Protein AF-A0A9W6DUE2-F1 (afdb_monomer)

pLDDT: mean 88.51, std 14.17, range [33.44, 97.81]

Secondary structure (DSSP, 8-state):
-PPPP-------S-HHHHHHGGG---HHHHHHHTB-BTTTBTTSBPP--S---GGGHHHHHHHHHHH----GGGGS-TT-TT--HHHHHHHHHHHHHHH--SS---GGG----SSHHHHHHHHHHHH--TT----

Organism: NCBI:txid319629

Radius of gyration: 23.6 Å; Cα contacts (8 Å, |Δi|>4): 65; chains: 1; bounding box: 66×43×61 Å

InterPro domains:
  IPR015421 Pyridoxal phosphate-dependent transferase, major domain [G3DSA:3.40.640.10] (68-135)
  IPR015422 Pyridoxal phosphate-dependent transferase, small domain [G3DSA:3.90.1150.10] (34-67)
  IPR015424 Pyridoxal phosphate-dependent transferase [SSF53383] (25-134)

Structure (mmCIF, N/CA/C/O backbone):
data_AF-A0A9W6DUE2-F1
#
_entry.id   AF-A0A9W6DUE2-F1
#
loop_
_atom_site.group_PDB
_atom_site.id
_atom_site.type_symbol
_atom_site.label_atom_id
_atom_site.label_alt_id
_atom_site.label_comp_id
_atom_site.label_asym_id
_atom_site.label_entity_id
_atom_site.label_seq_id
_atom_site.pdbx_PDB_ins_code
_atom_site.Cartn_x
_atom_site.Cartn_y
_atom_site.Cartn_z
_atom_site.occupancy
_atom_site.B_iso_or_equiv
_atom_site.auth_seq_id
_atom_site.auth_comp_id
_atom_site.auth_asym_id
_atom_site.auth_atom_id
_atom_site.pdbx_PDB_model_num
ATOM 1 N N . MET A 1 1 ? 39.207 -17.017 41.926 1.00 37.56 1 MET A N 1
ATOM 2 C CA . MET A 1 1 ? 39.158 -16.009 40.847 1.00 37.56 1 MET A CA 1
ATOM 3 C C . MET A 1 1 ? 37.992 -16.400 39.951 1.00 37.56 1 MET A C 1
ATOM 5 O O . MET A 1 1 ? 38.061 -17.427 39.293 1.00 37.56 1 MET A O 1
ATOM 9 N N . HIS A 1 2 ? 36.861 -15.711 40.104 1.00 33.44 2 HIS A N 1
ATOM 10 C CA . HIS A 1 2 ? 35.591 -16.030 39.443 1.00 33.44 2 HIS A CA 1
ATOM 11 C C . HIS A 1 2 ? 35.691 -15.729 37.936 1.00 33.44 2 HIS A C 1
ATOM 13 O O . HIS A 1 2 ? 36.174 -14.647 37.601 1.00 33.44 2 HIS A O 1
ATOM 19 N N . PRO A 1 3 ? 35.236 -16.614 37.030 1.00 42.06 3 PRO A N 1
ATOM 20 C CA . PRO A 1 3 ? 35.088 -16.253 35.631 1.00 42.06 3 PRO A CA 1
ATOM 21 C C . PRO A 1 3 ? 33.882 -15.320 35.484 1.00 42.06 3 PRO A C 1
ATOM 23 O O . PRO A 1 3 ? 32.804 -15.564 36.030 1.00 42.06 3 PRO A O 1
ATOM 26 N N . SER A 1 4 ? 34.127 -14.217 34.786 1.00 39.81 4 SER A N 1
ATOM 27 C CA . SER A 1 4 ? 33.219 -13.108 34.535 1.00 39.81 4 SER A CA 1
ATOM 28 C C . SER A 1 4 ? 31.865 -13.568 33.995 1.00 39.81 4 SER A C 1
ATOM 30 O O . SER A 1 4 ? 31.779 -14.291 33.003 1.00 39.81 4 SER A O 1
ATOM 32 N N . SER A 1 5 ? 30.801 -13.104 34.648 1.00 41.72 5 SER A N 1
ATOM 33 C CA . SER A 1 5 ? 29.422 -13.216 34.189 1.00 41.72 5 SER A CA 1
ATOM 34 C C . SER A 1 5 ? 29.270 -12.620 32.790 1.00 41.72 5 SER A C 1
ATOM 36 O O . SER A 1 5 ? 29.541 -11.435 32.583 1.00 41.72 5 SER A O 1
ATOM 38 N N . VAL A 1 6 ? 28.801 -13.442 31.853 1.00 43.94 6 VAL A N 1
ATOM 39 C CA . VAL A 1 6 ? 28.259 -13.024 30.558 1.00 43.94 6 VAL A CA 1
ATOM 40 C C . VAL A 1 6 ? 27.240 -11.912 30.812 1.00 43.94 6 VAL A C 1
ATOM 42 O O . VAL A 1 6 ? 26.222 -12.134 31.467 1.00 43.94 6 VAL A O 1
ATOM 45 N N . GLY A 1 7 ? 27.552 -10.699 30.356 1.00 42.41 7 GLY A N 1
ATOM 46 C CA . GLY A 1 7 ? 26.669 -9.548 30.488 1.00 42.41 7 GLY A CA 1
ATOM 47 C C . GLY A 1 7 ? 25.328 -9.839 29.823 1.00 42.41 7 GLY A C 1
ATOM 48 O O . GLY A 1 7 ? 25.269 -10.143 28.633 1.00 42.41 7 GLY A O 1
ATOM 49 N N . GLN A 1 8 ? 24.254 -9.760 30.607 1.00 48.56 8 GLN A N 1
ATOM 50 C CA . GLN A 1 8 ? 22.886 -9.753 30.107 1.00 48.56 8 GLN A CA 1
ATOM 51 C C . GLN A 1 8 ? 22.749 -8.626 29.080 1.00 48.56 8 GLN A C 1
ATOM 53 O O . GLN A 1 8 ? 22.929 -7.454 29.409 1.00 48.56 8 GLN A O 1
ATOM 58 N N . THR A 1 9 ? 22.426 -8.962 27.835 1.00 51.97 9 THR A N 1
ATOM 59 C CA . THR A 1 9 ? 22.030 -7.978 26.828 1.00 51.97 9 THR A CA 1
ATOM 60 C C . THR A 1 9 ? 20.699 -7.377 27.277 1.00 51.97 9 THR A C 1
ATOM 62 O O . THR A 1 9 ? 19.634 -7.977 27.125 1.00 51.97 9 THR A O 1
ATOM 65 N N . THR A 1 10 ? 20.752 -6.196 27.887 1.00 54.62 10 THR A N 1
ATOM 66 C CA . THR A 1 10 ? 19.581 -5.375 28.188 1.00 54.62 10 THR A CA 1
ATOM 67 C C . THR A 1 10 ? 18.944 -4.956 26.865 1.00 54.62 10 THR A C 1
ATOM 69 O O . THR A 1 10 ? 19.330 -3.987 26.223 1.00 54.62 10 THR A O 1
ATOM 72 N N . ASN A 1 11 ? 17.985 -5.746 26.386 1.00 68.25 11 ASN A N 1
ATOM 73 C CA . ASN A 1 11 ? 17.283 -5.455 25.142 1.00 68.25 11 ASN A CA 1
ATOM 74 C C . ASN A 1 11 ? 16.438 -4.180 25.321 1.00 68.25 11 ASN A C 1
ATOM 76 O O . ASN A 1 11 ? 15.399 -4.244 25.965 1.00 68.25 11 ASN A O 1
ATOM 80 N N . PHE A 1 12 ? 16.823 -3.051 24.724 1.00 87.00 12 PHE A N 1
ATOM 81 C CA . PHE A 1 12 ? 16.112 -1.757 24.805 1.00 87.00 12 PHE A CA 1
ATOM 82 C C . PHE A 1 12 ? 14.831 -1.659 23.947 1.00 87.00 12 PHE A C 1
ATOM 84 O O . PHE A 1 12 ? 14.207 -0.605 23.865 1.00 87.00 12 PHE A O 1
ATOM 91 N N . LEU A 1 13 ? 14.425 -2.740 23.279 1.00 90.19 13 LEU A N 1
ATOM 92 C CA . LEU A 1 13 ? 13.277 -2.735 22.369 1.00 90.19 13 LEU A CA 1
ATOM 93 C C . LEU A 1 13 ? 11.934 -2.883 23.105 1.00 90.19 13 LEU A C 1
ATOM 95 O O . LEU A 1 13 ? 11.857 -3.475 24.179 1.00 90.19 13 LEU A O 1
ATOM 99 N N . SER A 1 14 ? 10.842 -2.401 22.506 1.00 91.88 14 SER A N 1
ATOM 100 C CA . SER A 1 14 ? 9.489 -2.715 22.986 1.00 91.88 14 SER A CA 1
ATOM 101 C C . SER A 1 14 ? 9.155 -4.193 22.749 1.00 91.88 14 SER A C 1
ATOM 103 O O . SER A 1 14 ? 9.773 -4.862 21.917 1.00 91.88 14 SER A O 1
ATOM 105 N N . GLN A 1 15 ? 8.162 -4.737 23.460 1.00 89.50 15 GLN A N 1
ATOM 106 C CA . GLN A 1 15 ? 7.708 -6.113 23.216 1.00 89.50 15 GLN A CA 1
ATOM 107 C C . GLN A 1 15 ? 7.247 -6.305 21.763 1.00 89.50 15 GLN A C 1
ATOM 109 O O . GLN A 1 15 ? 7.638 -7.285 21.135 1.00 89.50 15 GLN A O 1
ATOM 114 N N . ARG A 1 16 ? 6.519 -5.326 21.203 1.00 88.88 16 ARG A N 1
ATOM 115 C CA . ARG A 1 16 ? 6.095 -5.318 19.794 1.00 88.88 16 ARG A CA 1
ATOM 116 C C . ARG A 1 16 ? 7.291 -5.420 18.844 1.00 88.88 16 ARG A C 1
ATOM 118 O O . ARG A 1 16 ? 7.310 -6.303 17.997 1.00 88.88 16 ARG A O 1
ATOM 125 N N . ALA A 1 17 ? 8.303 -4.569 19.028 1.00 89.75 17 ALA A N 1
ATOM 126 C CA . ALA A 1 17 ? 9.491 -4.558 18.176 1.00 89.75 17 ALA A CA 1
ATOM 127 C C . ALA A 1 17 ? 10.257 -5.889 18.232 1.00 89.75 17 ALA A C 1
ATOM 129 O O . ALA A 1 17 ? 10.689 -6.393 17.200 1.00 89.75 17 ALA A O 1
ATOM 130 N N . ARG A 1 18 ? 10.378 -6.503 19.418 1.00 88.75 18 ARG A N 1
ATOM 131 C CA . ARG A 1 18 ? 11.011 -7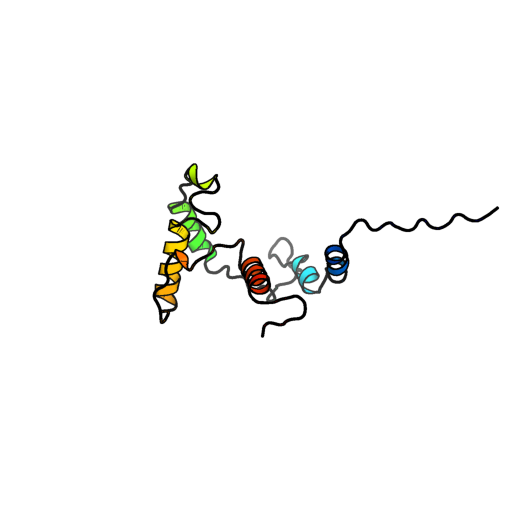.826 19.554 1.00 88.75 18 ARG A CA 1
ATOM 132 C C . ARG A 1 18 ? 10.236 -8.920 18.821 1.00 88.75 18 ARG A C 1
ATOM 134 O O . ARG A 1 18 ? 10.857 -9.778 18.202 1.00 88.75 18 ARG A O 1
ATOM 141 N N . SER A 1 19 ? 8.905 -8.903 18.893 1.00 86.00 19 SER A N 1
ATOM 142 C CA . SER A 1 19 ? 8.065 -9.896 18.215 1.00 86.00 19 SER A CA 1
ATOM 143 C C . SER A 1 19 ? 8.199 -9.823 16.692 1.00 86.00 19 SER A C 1
ATOM 145 O O . SER A 1 19 ? 8.276 -10.865 16.047 1.00 86.00 19 SER A O 1
ATOM 147 N N . SER A 1 20 ? 8.307 -8.619 16.121 1.00 84.44 20 SER A N 1
ATOM 148 C CA . SER A 1 20 ? 8.452 -8.419 14.671 1.00 84.44 20 SER A CA 1
ATOM 149 C C . SER A 1 20 ? 9.753 -8.981 14.085 1.00 84.44 20 SER A C 1
ATOM 151 O O . SER A 1 20 ? 9.799 -9.283 12.898 1.00 84.44 20 SER A O 1
ATOM 153 N N . LEU A 1 21 ? 10.805 -9.163 14.891 1.00 83.3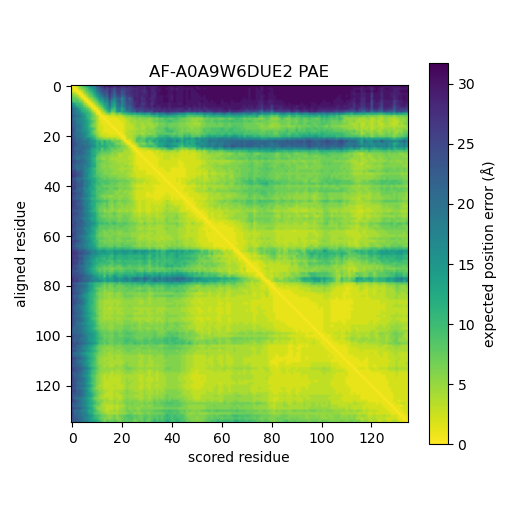1 21 LEU A N 1
ATOM 154 C CA . LEU A 1 21 ? 12.102 -9.658 14.411 1.00 83.31 21 LEU A CA 1
ATOM 155 C C . LEU A 1 21 ? 12.109 -11.153 14.065 1.00 83.31 21 LEU A C 1
ATOM 157 O O . LEU A 1 21 ? 13.045 -11.621 13.424 1.00 83.31 21 LEU A O 1
ATOM 161 N N . ARG A 1 22 ? 11.110 -11.925 14.505 1.00 72.56 22 ARG A N 1
ATOM 162 C CA . ARG A 1 22 ? 11.177 -13.392 14.439 1.00 72.56 22 ARG A CA 1
ATOM 163 C C . ARG A 1 22 ? 10.932 -13.988 13.047 1.00 72.56 22 ARG A C 1
ATOM 165 O O . ARG A 1 22 ? 11.258 -15.151 12.878 1.00 72.56 22 ARG A O 1
ATOM 172 N N . ASN A 1 23 ? 10.414 -13.230 12.073 1.00 65.12 23 ASN A N 1
ATOM 173 C CA . ASN A 1 23 ? 9.955 -13.760 10.775 1.00 65.12 23 ASN A CA 1
ATOM 174 C C . ASN A 1 23 ? 10.156 -12.771 9.607 1.00 65.12 23 ASN A C 1
ATOM 176 O O . ASN A 1 23 ? 9.207 -12.433 8.902 1.00 65.12 23 ASN A O 1
ATOM 180 N N . THR A 1 24 ? 11.366 -12.247 9.412 1.00 68.44 24 THR A N 1
ATOM 181 C CA . THR A 1 24 ? 11.604 -11.200 8.398 1.00 68.44 24 THR A CA 1
ATOM 182 C C . THR A 1 24 ? 11.960 -11.716 7.002 1.00 68.44 24 THR A C 1
ATOM 184 O O . THR A 1 24 ? 11.862 -10.943 6.055 1.00 68.44 24 THR A O 1
ATOM 187 N N . SER A 1 25 ? 12.340 -12.989 6.846 1.00 70.81 25 SER A N 1
ATOM 188 C CA . SER A 1 25 ? 12.733 -13.559 5.548 1.00 70.81 25 SER A CA 1
ATOM 189 C C . SER A 1 25 ? 11.801 -14.687 5.104 1.00 70.81 25 SER A C 1
ATOM 191 O O . SER A 1 25 ? 11.337 -15.485 5.918 1.00 70.81 25 SER A O 1
ATOM 193 N N . ASN A 1 26 ? 11.521 -14.739 3.804 1.00 82.81 26 ASN A N 1
ATOM 194 C CA . ASN A 1 26 ? 10.747 -15.774 3.129 1.00 82.81 26 ASN A CA 1
ATOM 195 C C . ASN A 1 26 ? 11.277 -15.945 1.692 1.00 82.81 26 ASN A C 1
ATOM 197 O O . ASN A 1 26 ? 11.997 -15.087 1.189 1.00 82.81 26 ASN A O 1
ATOM 201 N N . ALA A 1 27 ? 10.885 -17.029 1.018 1.00 88.00 27 ALA A N 1
ATOM 202 C CA . ALA A 1 27 ? 11.366 -17.350 -0.331 1.00 88.00 27 ALA A CA 1
ATOM 203 C C . ALA A 1 27 ? 11.040 -16.275 -1.389 1.00 88.00 27 ALA A C 1
ATOM 205 O O . ALA A 1 27 ? 11.724 -16.183 -2.405 1.00 88.00 27 ALA A O 1
ATOM 206 N N . LEU A 1 28 ? 10.011 -15.446 -1.162 1.00 90.00 28 LEU A N 1
ATOM 207 C CA . LEU A 1 28 ? 9.721 -14.323 -2.053 1.00 90.00 28 LEU A CA 1
ATOM 208 C C . LEU A 1 28 ? 10.853 -13.290 -2.006 1.00 90.00 28 LEU A C 1
ATOM 210 O O . LEU A 1 28 ? 11.212 -12.757 -3.049 1.00 90.00 28 LEU A O 1
ATOM 214 N N . TRP A 1 29 ? 11.446 -13.033 -0.838 1.00 90.06 29 TRP A N 1
ATOM 215 C CA . TRP A 1 29 ? 12.590 -12.127 -0.735 1.00 90.06 29 TRP A CA 1
ATOM 216 C C . TRP A 1 29 ? 13.812 -12.641 -1.491 1.00 90.06 29 TRP A C 1
ATOM 218 O O . TRP A 1 29 ? 14.470 -11.847 -2.156 1.00 90.06 29 TRP A O 1
ATOM 228 N N . ASP A 1 30 ? 14.081 -13.946 -1.461 1.00 91.62 30 ASP A N 1
ATOM 229 C CA . ASP A 1 30 ? 15.179 -14.537 -2.239 1.00 91.62 30 ASP A CA 1
ATOM 230 C C . ASP A 1 30 ? 14.966 -14.315 -3.746 1.00 91.62 30 ASP A C 1
ATOM 232 O O . ASP A 1 30 ? 15.873 -13.864 -4.441 1.00 91.62 30 ASP A O 1
ATOM 236 N N . VAL A 1 31 ? 13.736 -14.523 -4.233 1.00 94.12 31 VAL A N 1
ATOM 237 C CA . VAL A 1 31 ? 13.347 -14.255 -5.630 1.00 94.12 31 VAL A CA 1
ATOM 238 C C . VAL A 1 31 ? 13.477 -12.770 -5.985 1.00 94.12 31 VAL A C 1
ATOM 240 O O . VAL A 1 31 ? 14.006 -12.434 -7.041 1.00 94.12 31 VAL A O 1
ATOM 243 N N . LEU A 1 32 ? 12.997 -11.868 -5.122 1.00 93.25 32 LEU A N 1
ATOM 244 C CA . LEU A 1 32 ? 13.039 -10.422 -5.370 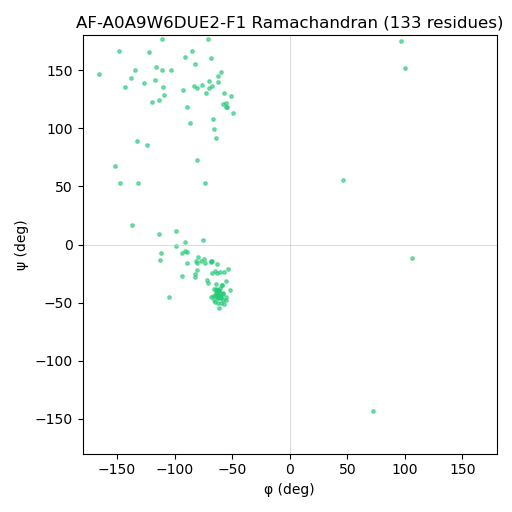1.00 93.25 32 LEU A CA 1
ATOM 245 C C . LEU A 1 32 ? 14.466 -9.851 -5.355 1.00 93.25 32 LEU A C 1
ATOM 247 O O . LEU A 1 32 ? 14.706 -8.820 -5.981 1.00 93.25 32 LEU A O 1
ATOM 251 N N . ASN A 1 33 ? 15.404 -10.509 -4.671 1.00 94.25 33 ASN A N 1
ATOM 252 C CA . ASN A 1 33 ? 16.812 -10.111 -4.636 1.00 94.25 33 ASN A CA 1
ATOM 253 C C . ASN A 1 33 ? 17.614 -10.570 -5.867 1.00 94.25 33 ASN A C 1
ATOM 255 O O . ASN A 1 33 ? 18.707 -10.053 -6.089 1.00 94.25 33 ASN A O 1
ATOM 259 N N . ASP A 1 34 ? 17.085 -11.495 -6.672 1.00 96.25 34 ASP A N 1
ATOM 260 C CA . ASP A 1 34 ? 17.740 -12.028 -7.873 1.00 96.25 34 ASP A CA 1
ATOM 261 C C . ASP A 1 34 ? 16.777 -12.029 -9.069 1.00 96.25 34 ASP A C 1
ATOM 263 O O . ASP A 1 34 ? 16.525 -13.045 -9.714 1.00 96.25 34 ASP A O 1
ATOM 267 N N . LEU A 1 35 ? 16.172 -10.872 -9.346 1.00 96.56 35 LEU A N 1
ATOM 268 C CA . LEU A 1 35 ? 15.221 -10.739 -10.446 1.00 96.56 35 LEU A CA 1
ATOM 269 C C . LEU A 1 35 ? 15.904 -10.834 -11.810 1.00 96.56 35 LEU A C 1
ATOM 271 O O . LEU A 1 35 ? 16.977 -10.273 -12.052 1.00 96.56 35 LEU A O 1
ATOM 275 N N . TRP A 1 36 ? 15.216 -11.505 -12.726 1.00 97.50 36 TRP A N 1
ATOM 276 C CA . TRP A 1 36 ? 15.614 -11.633 -14.115 1.00 97.50 36 TRP A CA 1
ATOM 277 C C . TRP A 1 36 ? 15.672 -10.273 -14.818 1.00 97.50 36 TRP A C 1
ATOM 279 O O . TRP A 1 36 ? 14.779 -9.434 -14.678 1.00 97.50 36 TRP A O 1
ATOM 289 N N . HIS A 1 37 ? 16.688 -10.090 -15.657 1.00 96.81 37 HIS A N 1
ATOM 290 C CA . HIS A 1 37 ? 16.794 -8.971 -16.585 1.00 96.81 37 HIS A CA 1
ATOM 291 C C . HIS A 1 37 ? 17.435 -9.443 -17.898 1.00 96.81 37 HIS A C 1
ATOM 293 O O . HIS A 1 37 ? 18.484 -10.085 -17.854 1.00 96.81 37 HIS A O 1
ATOM 299 N N . PRO A 1 38 ? 16.912 -9.054 -19.078 1.00 96.62 38 PRO A N 1
ATOM 300 C CA . PRO A 1 38 ? 17.326 -9.649 -20.350 1.00 96.62 38 PRO A CA 1
ATOM 301 C C . PRO A 1 38 ? 18.823 -9.510 -20.663 1.00 96.62 38 PRO A C 1
ATOM 303 O O . PRO A 1 38 ? 19.406 -10.414 -21.250 1.00 96.62 38 PRO A O 1
ATOM 306 N N . GLN A 1 39 ? 19.453 -8.395 -20.274 1.00 97.75 39 GLN A N 1
ATOM 307 C CA . GLN A 1 39 ? 20.896 -8.173 -20.453 1.00 97.75 39 GLN A CA 1
ATOM 308 C C . GLN A 1 39 ? 21.717 -8.302 -19.159 1.00 97.75 39 GLN A C 1
ATOM 310 O O . GLN A 1 39 ? 22.780 -8.911 -19.174 1.00 97.75 39 GLN A O 1
ATOM 315 N N . LEU A 1 40 ? 21.255 -7.706 -18.055 1.00 97.56 40 LEU A N 1
ATOM 316 C CA . LEU A 1 40 ? 22.024 -7.583 -16.813 1.00 97.56 40 LEU A CA 1
ATOM 317 C C . LEU A 1 40 ? 21.977 -8.830 -15.919 1.00 97.56 40 LEU A C 1
ATOM 319 O O . LEU A 1 40 ? 22.923 -9.059 -15.174 1.00 97.56 40 LEU A O 1
ATOM 323 N N . ASN A 1 41 ? 20.899 -9.618 -15.980 1.00 97.81 41 ASN A N 1
ATOM 324 C CA . ASN A 1 41 ? 20.741 -10.828 -15.174 1.00 97.81 41 ASN A CA 1
ATOM 325 C C . ASN A 1 41 ? 19.852 -11.868 -15.883 1.00 97.81 41 ASN A C 1
ATOM 327 O O . ASN A 1 41 ? 18.724 -12.128 -15.453 1.00 97.81 41 ASN A O 1
ATOM 331 N N . PRO A 1 42 ? 20.313 -12.451 -17.002 1.00 97.19 42 PRO A N 1
ATOM 332 C CA . PRO A 1 42 ? 19.503 -13.386 -17.779 1.00 97.19 42 PRO A CA 1
ATOM 333 C C . PRO A 1 42 ? 19.242 -14.717 -17.052 1.00 97.19 42 PRO A C 1
ATOM 335 O O . PRO A 1 42 ? 18.374 -15.471 -17.484 1.00 97.19 42 PRO A O 1
ATOM 338 N N . SER A 1 43 ? 19.979 -15.005 -15.972 1.00 97.56 43 SER A N 1
ATOM 339 C CA . SER A 1 43 ? 19.828 -16.189 -15.117 1.00 97.56 43 SER A CA 1
ATOM 340 C C . SER A 1 43 ? 18.923 -15.985 -13.898 1.00 97.56 43 SER A C 1
ATOM 342 O O . SER A 1 43 ? 18.661 -16.962 -13.202 1.00 97.56 43 SER A O 1
ATOM 344 N N . GLY A 1 44 ? 18.472 -14.755 -13.631 1.00 97.38 44 GLY A N 1
ATOM 345 C CA . GLY A 1 44 ? 17.628 -14.447 -12.475 1.00 97.38 44 GLY A CA 1
ATOM 346 C C . GLY A 1 44 ? 16.203 -14.998 -12.589 1.00 97.38 44 GLY A C 1
ATOM 347 O O . GLY A 1 44 ? 15.790 -15.557 -13.609 1.00 97.38 44 GLY A O 1
ATOM 348 N N . PHE A 1 45 ? 15.414 -14.795 -11.539 1.00 97.00 45 PHE A N 1
ATOM 349 C CA . PHE A 1 45 ? 14.038 -15.265 -11.435 1.00 97.00 45 PHE A CA 1
ATOM 350 C C . PHE A 1 45 ? 13.031 -14.328 -12.105 1.00 97.00 45 PHE A C 1
ATOM 352 O O . PHE A 1 45 ? 13.031 -13.113 -11.902 1.00 97.00 45 PHE A O 1
ATOM 359 N N . VAL A 1 46 ? 12.080 -14.910 -12.836 1.00 94.38 46 VAL A N 1
ATOM 360 C CA . VAL A 1 46 ? 10.855 -14.215 -13.249 1.00 94.38 46 VAL A CA 1
ATOM 361 C C . VAL A 1 46 ? 9.806 -14.410 -12.157 1.00 94.38 46 VAL A C 1
ATOM 363 O O . VAL A 1 46 ? 9.413 -15.539 -11.864 1.00 94.38 46 VAL A O 1
ATOM 366 N N . THR A 1 47 ? 9.345 -13.318 -11.545 1.00 91.81 47 THR A N 1
ATOM 367 C CA . THR A 1 47 ? 8.350 -13.377 -10.468 1.00 91.81 47 THR A CA 1
ATOM 368 C C . THR A 1 47 ? 6.923 -13.236 -10.993 1.00 91.81 47 THR A C 1
ATOM 370 O O . THR A 1 47 ? 6.612 -12.332 -11.763 1.00 91.81 47 THR A O 1
ATOM 373 N N . LEU A 1 48 ? 6.043 -14.124 -10.524 1.00 91.94 48 LEU A N 1
ATOM 374 C CA . LEU A 1 48 ? 4.582 -14.005 -10.625 1.00 91.94 48 LEU A CA 1
ATOM 375 C C . LEU A 1 48 ? 3.941 -13.820 -9.235 1.00 91.94 48 LEU A C 1
ATOM 377 O O . LEU A 1 48 ? 2.726 -13.905 -9.087 1.00 91.94 48 LEU A O 1
ATOM 381 N N . GLY A 1 49 ? 4.767 -13.614 -8.201 1.00 90.75 49 GLY A N 1
ATOM 382 C CA . GLY A 1 49 ? 4.345 -13.541 -6.800 1.00 90.75 49 GLY A CA 1
ATOM 383 C C . GLY A 1 49 ? 4.003 -12.132 -6.314 1.00 90.75 49 GLY A C 1
ATOM 384 O O . GLY A 1 49 ? 3.693 -11.960 -5.139 1.00 90.75 49 GLY A O 1
ATOM 385 N N . VAL A 1 50 ? 4.079 -11.124 -7.188 1.00 91.25 50 VAL A N 1
ATOM 386 C CA . VAL A 1 50 ? 3.797 -9.723 -6.856 1.00 91.25 50 VAL A CA 1
ATOM 387 C C . VAL A 1 50 ? 2.549 -9.270 -7.600 1.00 91.25 50 VAL A C 1
ATOM 389 O O . VAL A 1 50 ? 2.485 -9.340 -8.825 1.00 91.25 50 VAL A O 1
ATOM 392 N N . ALA A 1 51 ? 1.564 -8.776 -6.853 1.00 92.69 51 ALA A N 1
ATOM 393 C CA . ALA A 1 51 ? 0.359 -8.174 -7.409 1.00 92.69 51 ALA A CA 1
ATOM 394 C C . ALA A 1 51 ? 0.634 -6.722 -7.837 1.00 92.69 51 ALA A C 1
ATOM 396 O O . ALA A 1 51 ? 0.203 -5.779 -7.175 1.00 92.69 51 ALA A O 1
ATOM 397 N N . ASP A 1 52 ? 1.380 -6.555 -8.927 1.00 89.94 52 ASP A N 1
ATOM 398 C CA . ASP A 1 52 ? 1.650 -5.257 -9.551 1.00 89.94 52 ASP A CA 1
ATOM 399 C C . ASP A 1 52 ? 0.955 -5.144 -10.918 1.00 89.94 52 ASP A C 1
ATOM 401 O O . ASP A 1 52 ? 0.735 -6.141 -11.609 1.00 89.94 52 ASP A O 1
ATOM 405 N N . ASN A 1 53 ? 0.587 -3.924 -11.312 1.00 89.94 53 ASN A N 1
ATOM 406 C CA . ASN A 1 53 ? -0.094 -3.642 -12.573 1.00 89.94 53 ASN A CA 1
ATOM 407 C C . ASN A 1 53 ? 0.683 -2.613 -13.415 1.00 89.94 53 ASN A C 1
ATOM 409 O O . ASN A 1 53 ? 0.350 -1.421 -13.407 1.00 89.94 53 ASN A O 1
ATOM 413 N N . PRO A 1 54 ? 1.671 -3.061 -14.211 1.00 90.56 54 PRO A N 1
ATOM 414 C CA . PRO A 1 54 ? 2.456 -2.170 -15.062 1.00 90.56 54 PRO A CA 1
ATOM 415 C C . PRO A 1 54 ? 1.689 -1.674 -16.299 1.00 90.56 54 PRO A C 1
ATOM 417 O O . PRO A 1 54 ? 2.117 -0.719 -16.945 1.00 90.56 54 PRO A O 1
ATOM 420 N N . LEU A 1 55 ? 0.535 -2.263 -16.637 1.00 95.06 55 LEU A N 1
ATOM 421 C CA . LEU A 1 55 ? -0.181 -1.987 -17.893 1.00 95.06 55 LEU A CA 1
ATOM 422 C C . LEU A 1 55 ? -0.663 -0.533 -18.017 1.00 95.06 55 LEU A C 1
ATOM 424 O O . LEU A 1 55 ? -0.855 -0.034 -19.125 1.00 95.06 55 LEU A O 1
ATOM 428 N N . LEU A 1 56 ? -0.864 0.159 -16.890 1.00 93.12 56 LEU A N 1
ATOM 429 C CA . LEU A 1 56 ? -1.315 1.555 -16.863 1.00 93.12 56 LEU A CA 1
ATOM 430 C C . LEU A 1 56 ? -0.183 2.569 -16.667 1.00 93.12 56 LEU A C 1
ATOM 432 O O . LEU A 1 56 ? -0.448 3.775 -16.690 1.00 93.12 56 LEU A O 1
ATOM 436 N N . GLN A 1 57 ? 1.064 2.120 -16.508 1.00 95.12 57 GLN A N 1
ATOM 437 C CA . GLN A 1 57 ? 2.192 2.984 -16.154 1.00 95.12 57 GLN A CA 1
ATOM 438 C C . GLN A 1 57 ? 2.359 4.155 -17.135 1.00 95.12 57 GLN A C 1
ATOM 440 O O . GLN A 1 57 ? 2.418 5.311 -16.711 1.00 95.12 57 GLN A O 1
ATOM 445 N N . ASP A 1 58 ? 2.336 3.886 -18.442 1.00 95.44 58 ASP A N 1
ATOM 446 C CA . ASP A 1 58 ? 2.489 4.915 -19.480 1.00 95.44 58 ASP A CA 1
ATOM 447 C C . ASP A 1 58 ? 1.360 5.948 -19.466 1.00 95.44 58 ASP A C 1
ATOM 449 O O . ASP A 1 58 ? 1.578 7.149 -19.655 1.00 95.44 58 ASP A O 1
ATOM 453 N N . GLN A 1 59 ? 0.123 5.495 -19.252 1.00 94.31 59 GLN A N 1
ATOM 454 C CA . GLN A 1 59 ? -1.037 6.380 -19.210 1.00 94.31 59 GLN A CA 1
ATOM 455 C C . GLN A 1 59 ? -0.985 7.290 -17.982 1.00 94.31 59 GLN A C 1
ATOM 457 O O . GLN A 1 59 ? -1.162 8.505 -18.113 1.00 94.31 59 GLN A O 1
ATOM 462 N N . LEU A 1 60 ? -0.673 6.723 -16.815 1.00 93.62 60 LEU A N 1
ATOM 463 C CA . LEU A 1 60 ? -0.522 7.468 -15.567 1.00 93.62 60 LEU A CA 1
ATOM 464 C C . LEU A 1 60 ? 0.621 8.481 -15.665 1.00 93.62 60 LEU A C 1
ATOM 466 O O . LEU A 1 60 ? 0.435 9.646 -15.309 1.00 93.62 60 LEU A O 1
ATOM 470 N N . LEU A 1 61 ? 1.768 8.088 -16.229 1.00 95.19 61 LEU A N 1
ATOM 471 C CA . LEU A 1 61 ? 2.915 8.975 -16.408 1.00 95.19 61 LEU A CA 1
ATOM 472 C C . LEU A 1 61 ? 2.589 10.146 -17.341 1.00 95.19 61 LEU A C 1
ATOM 474 O O . LEU A 1 61 ? 2.923 11.292 -17.031 1.00 95.19 61 LEU A O 1
ATOM 478 N N . ARG A 1 62 ? 1.907 9.892 -18.465 1.00 95.75 62 ARG A N 1
ATOM 479 C CA . ARG A 1 62 ? 1.449 10.957 -19.374 1.00 95.75 62 ARG A CA 1
ATOM 480 C C . ARG A 1 62 ? 0.464 11.899 -18.690 1.00 95.75 62 ARG A C 1
ATOM 482 O O . ARG A 1 62 ? 0.586 13.117 -18.837 1.00 95.75 62 ARG A O 1
ATOM 489 N N . ARG A 1 63 ? -0.498 11.369 -17.928 1.00 93.12 63 ARG A N 1
ATOM 490 C CA . ARG A 1 63 ? -1.489 12.182 -17.206 1.00 93.12 63 ARG A CA 1
ATOM 491 C C . ARG A 1 63 ? -0.832 13.054 -16.140 1.00 93.12 63 ARG A C 1
ATOM 493 O O . ARG A 1 63 ? -1.172 14.232 -16.047 1.00 93.12 63 ARG A O 1
ATOM 500 N N . LEU A 1 64 ? 0.127 12.499 -15.400 1.00 93.19 64 LEU A N 1
ATOM 501 C CA . LEU A 1 64 ? 0.905 13.227 -14.404 1.00 93.19 64 LEU A CA 1
ATOM 502 C C . LEU A 1 64 ? 1.692 14.361 -15.067 1.00 93.19 64 LEU A C 1
ATOM 504 O O . LEU A 1 64 ? 1.491 15.518 -14.722 1.00 93.19 64 LEU A O 1
ATOM 508 N N . LYS A 1 65 ? 2.503 14.059 -16.088 1.00 94.50 65 LYS A N 1
ATOM 509 C CA . LYS A 1 65 ? 3.325 15.065 -16.786 1.00 94.50 65 LYS A CA 1
ATOM 510 C C . LYS A 1 65 ? 2.509 16.196 -17.412 1.00 94.50 65 LYS A C 1
ATOM 512 O O . LYS A 1 65 ? 2.968 17.328 -17.435 1.00 94.50 65 LYS A O 1
ATOM 517 N N . SER A 1 66 ? 1.307 15.907 -17.907 1.00 95.00 66 SER A N 1
ATOM 518 C CA . SER A 1 66 ? 0.450 16.918 -18.542 1.00 95.00 66 SER A CA 1
ATOM 519 C C . SER A 1 66 ? -0.328 17.798 -17.560 1.00 95.00 66 SER A C 1
ATOM 521 O O . SER A 1 66 ? -0.857 18.821 -17.977 1.00 95.00 66 SER A O 1
ATOM 523 N N . ASN A 1 67 ? -0.453 17.413 -16.283 1.00 85.19 67 ASN A N 1
ATOM 524 C CA . ASN A 1 67 ? -1.339 18.094 -15.321 1.00 85.19 67 ASN A CA 1
ATOM 525 C C . ASN A 1 67 ? -0.707 18.298 -13.938 1.00 85.19 67 ASN A C 1
ATOM 527 O O . ASN A 1 67 ? -1.416 18.551 -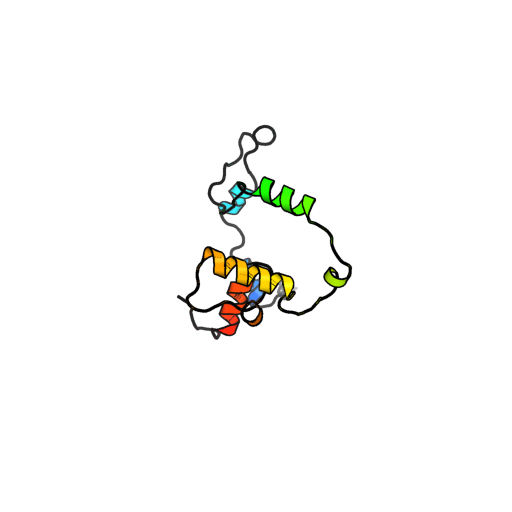12.961 1.00 85.19 67 ASN A O 1
ATOM 531 N N . TYR A 1 68 ? 0.613 18.173 -13.829 1.00 87.19 68 TYR A N 1
ATOM 532 C CA . TYR A 1 68 ? 1.314 18.398 -12.576 1.00 87.19 68 TYR A CA 1
ATOM 533 C C . TYR A 1 68 ? 1.649 19.880 -12.413 1.00 87.19 68 TYR A C 1
ATOM 535 O O . TYR A 1 68 ? 2.568 20.394 -13.043 1.00 87.19 68 TYR A O 1
ATOM 543 N N . ASN A 1 69 ? 0.886 20.556 -11.554 1.00 88.88 69 ASN A N 1
ATOM 544 C CA . ASN A 1 69 ? 1.166 21.918 -11.110 1.00 88.88 69 ASN A CA 1
ATOM 545 C C . ASN A 1 69 ? 1.031 21.988 -9.577 1.00 88.88 69 ASN A C 1
ATOM 547 O O . ASN A 1 69 ? -0.082 22.179 -9.069 1.00 88.88 69 ASN A O 1
ATOM 551 N N . PRO A 1 70 ? 2.110 21.733 -8.816 1.00 85.06 70 PRO A N 1
ATOM 552 C CA . PRO A 1 70 ? 2.065 21.815 -7.364 1.00 85.06 70 PRO A CA 1
ATOM 553 C C . PRO A 1 70 ? 1.872 23.273 -6.928 1.00 85.06 70 PRO A C 1
ATOM 555 O O . PRO A 1 70 ? 2.506 24.182 -7.450 1.00 85.06 70 PRO A O 1
ATOM 558 N N . LEU A 1 71 ? 0.988 23.488 -5.955 1.00 87.62 71 LEU A N 1
ATOM 559 C CA . LEU A 1 71 ? 0.763 24.785 -5.323 1.00 87.62 71 LEU A CA 1
ATOM 560 C C . LEU A 1 71 ? 1.445 24.783 -3.955 1.00 87.62 71 LEU A C 1
ATOM 562 O O . LEU A 1 71 ? 1.482 23.740 -3.304 1.00 87.62 71 LEU A O 1
ATOM 566 N N . GLU A 1 72 ? 1.896 25.943 -3.479 1.00 88.25 72 GLU A N 1
ATOM 567 C CA . GLU A 1 72 ? 2.552 26.087 -2.166 1.00 88.25 72 GLU A CA 1
ATOM 568 C C . GLU A 1 72 ? 1.725 25.483 -1.023 1.00 88.25 72 GLU A C 1
ATOM 570 O O . GLU A 1 72 ? 2.252 24.778 -0.168 1.00 88.25 72 GLU A O 1
ATOM 575 N N . ARG A 1 73 ? 0.396 25.654 -1.062 1.00 85.56 73 ARG A N 1
ATOM 576 C CA . ARG A 1 73 ? -0.541 25.067 -0.087 1.00 85.56 73 ARG A CA 1
ATOM 577 C C . ARG A 1 73 ? -0.466 23.539 0.031 1.00 85.56 73 ARG A C 1
ATOM 579 O O . ARG A 1 73 ? -0.877 23.005 1.054 1.00 85.56 73 ARG A O 1
ATOM 586 N N . HIS A 1 74 ? 0.020 22.834 -0.994 1.00 87.00 74 HIS A N 1
ATOM 587 C CA . HIS A 1 74 ? 0.203 21.378 -0.965 1.00 87.00 74 HIS A CA 1
ATOM 588 C C . HIS A 1 74 ? 1.478 20.950 -0.217 1.00 87.00 74 HIS A C 1
ATOM 590 O O . HIS A 1 74 ? 1.649 19.762 0.031 1.00 87.00 74 HIS A O 1
ATOM 596 N N . LEU A 1 75 ? 2.368 21.890 0.123 1.00 89.38 75 LEU A N 1
ATOM 597 C CA . LEU A 1 75 ? 3.579 21.643 0.918 1.00 89.38 75 LEU A CA 1
ATOM 598 C C . LEU A 1 75 ? 3.335 21.784 2.428 1.00 89.38 75 LEU A C 1
ATOM 600 O O . LEU A 1 75 ? 4.213 21.486 3.232 1.00 89.38 75 LEU A O 1
ATOM 604 N N . CYS A 1 76 ? 2.136 22.220 2.807 1.00 86.75 76 CYS A N 1
ATOM 605 C CA . CYS A 1 76 ? 1.662 22.278 4.181 1.00 86.75 76 CYS A CA 1
ATOM 606 C C . CYS A 1 76 ? 0.554 21.235 4.387 1.00 86.75 76 CYS A C 1
ATOM 608 O O . CYS A 1 76 ? 0.103 20.592 3.440 1.00 86.75 76 CYS A O 1
ATOM 610 N N . LEU A 1 77 ? 0.059 21.111 5.622 1.00 82.19 77 LEU A N 1
ATOM 611 C CA . LEU A 1 77 ? -1.038 20.201 5.989 1.00 82.19 77 LEU A CA 1
ATOM 612 C C . LEU A 1 77 ? -2.308 20.375 5.122 1.00 82.19 77 LEU A C 1
ATOM 614 O O . LEU A 1 77 ? -3.119 19.458 5.008 1.00 82.19 77 LEU A O 1
ATOM 618 N N . GLY A 1 78 ? -2.459 21.531 4.471 1.00 78.12 78 GLY A N 1
ATOM 619 C CA . GLY A 1 78 ? -3.563 21.810 3.563 1.00 78.12 78 GLY A CA 1
ATOM 620 C C . GLY A 1 78 ? -4.882 22.004 4.310 1.00 78.12 78 GLY A C 1
ATOM 621 O O . GLY A 1 78 ? -4.908 22.593 5.386 1.00 78.12 78 GLY A O 1
ATOM 622 N N . ASP A 1 79 ? -5.977 21.522 3.715 1.00 79.62 79 ASP A N 1
ATOM 623 C CA . ASP A 1 79 ? -7.347 21.783 4.190 1.00 79.62 79 ASP A CA 1
ATOM 624 C C . ASP A 1 79 ? -7.781 20.892 5.361 1.00 79.62 79 ASP A C 1
ATOM 626 O O . ASP A 1 79 ? -8.735 21.210 6.068 1.00 79.62 79 ASP A O 1
ATOM 630 N N . SER A 1 80 ? -7.145 19.730 5.538 1.00 87.06 80 SER A N 1
ATOM 631 C CA . SER A 1 80 ? -7.602 18.722 6.493 1.00 87.06 80 SER A CA 1
ATOM 632 C C . SER A 1 80 ? -6.545 17.655 6.762 1.00 87.06 80 SER A C 1
ATOM 634 O O . SER A 1 80 ? -5.834 17.220 5.856 1.00 87.06 80 SER A O 1
ATOM 636 N N . ILE A 1 81 ? -6.531 17.152 7.999 1.00 90.19 81 ILE A N 1
ATOM 637 C CA . ILE A 1 81 ? -5.707 16.013 8.428 1.00 90.19 81 ILE A CA 1
ATOM 638 C C . ILE A 1 81 ? -6.135 14.677 7.799 1.00 90.19 81 ILE A C 1
ATOM 640 O O . ILE A 1 81 ? -5.375 13.718 7.834 1.00 90.19 81 ILE A O 1
ATOM 644 N N . THR A 1 82 ? -7.335 14.599 7.211 1.00 92.75 82 THR A N 1
ATOM 645 C CA . THR A 1 82 ? -7.859 13.387 6.552 1.00 92.75 82 THR A CA 1
ATOM 646 C C . THR A 1 82 ? -7.679 13.416 5.030 1.00 92.75 82 THR A C 1
ATOM 648 O O . THR A 1 82 ? -8.305 12.632 4.317 1.00 92.75 82 THR A O 1
ATOM 651 N N . GLY A 1 83 ? -6.887 14.361 4.515 1.00 91.56 83 GLY A N 1
ATOM 652 C CA . GLY A 1 83 ? -6.702 14.619 3.087 1.00 91.56 83 GLY A CA 1
ATOM 653 C C . GLY A 1 83 ? -7.529 15.801 2.574 1.00 91.56 83 GLY A C 1
ATOM 654 O O . GLY A 1 83 ? -8.598 16.112 3.099 1.00 91.56 83 GLY A O 1
ATOM 655 N N . SER A 1 84 ? -7.027 16.459 1.523 1.00 92.25 84 SER A N 1
ATOM 656 C CA . SER A 1 84 ? -7.669 17.648 0.939 1.00 92.25 84 SER A CA 1
ATOM 657 C C . SER A 1 84 ? -9.091 17.376 0.441 1.00 92.25 84 SER A C 1
ATOM 659 O O . SER A 1 84 ? -9.390 16.288 -0.060 1.00 92.25 84 SER A O 1
ATOM 661 N N . ASP A 1 85 ? -9.959 18.384 0.501 1.00 92.38 85 ASP A N 1
ATOM 662 C CA . ASP A 1 85 ? -11.346 18.244 0.044 1.00 92.38 85 ASP A CA 1
ATOM 663 C C . ASP A 1 85 ? -11.431 17.912 -1.445 1.00 92.38 85 ASP A C 1
ATOM 665 O O . ASP A 1 85 ? -12.192 17.028 -1.832 1.00 92.38 85 ASP A O 1
ATOM 669 N N . ARG A 1 86 ? -10.569 18.519 -2.272 1.00 92.69 86 ARG A N 1
ATOM 670 C CA . ARG A 1 86 ? -10.464 18.188 -3.701 1.00 92.69 86 ARG A CA 1
ATOM 671 C C . ARG A 1 86 ? -10.197 16.697 -3.926 1.00 92.69 86 ARG A C 1
ATOM 673 O O . ARG A 1 86 ? -10.823 16.101 -4.797 1.00 92.69 86 ARG A O 1
ATOM 680 N N . LEU A 1 87 ? -9.273 16.105 -3.164 1.00 93.31 87 LEU A N 1
ATOM 681 C CA . LEU A 1 87 ? -8.962 14.677 -3.264 1.00 93.31 87 LEU A CA 1
ATOM 682 C C . LEU A 1 87 ? -10.164 13.826 -2.846 1.00 93.31 87 LEU A C 1
ATOM 684 O O . LEU A 1 87 ? -10.563 12.932 -3.585 1.00 93.31 87 LEU A O 1
ATOM 688 N N . LYS A 1 88 ? -10.760 14.118 -1.687 1.00 96.44 88 LYS A N 1
ATOM 689 C CA . LYS A 1 88 ? -11.895 13.351 -1.155 1.00 96.44 88 LYS A CA 1
ATOM 690 C C . LYS A 1 88 ? -13.115 13.406 -2.079 1.00 96.44 88 LYS A C 1
ATOM 692 O O . LYS A 1 88 ? -13.751 12.376 -2.277 1.00 96.44 88 LYS A O 1
ATOM 697 N N . CYS A 1 89 ? -13.417 14.565 -2.671 1.00 96.81 89 CYS A N 1
ATOM 698 C CA . CYS A 1 89 ? -14.476 14.697 -3.677 1.00 96.81 89 CYS A CA 1
ATOM 699 C C . CYS A 1 89 ? -14.177 13.844 -4.915 1.00 96.81 89 CYS A C 1
ATOM 701 O O . CYS A 1 89 ? -15.003 13.025 -5.295 1.00 96.81 89 CYS A O 1
ATOM 703 N N . ALA A 1 90 ? -12.971 13.955 -5.483 1.00 96.56 90 ALA A N 1
ATOM 704 C CA . ALA A 1 90 ? -12.596 13.176 -6.662 1.00 96.56 90 ALA A CA 1
ATOM 705 C C . ALA A 1 90 ? -12.653 11.657 -6.414 1.00 96.56 90 ALA A C 1
ATOM 707 O O . ALA A 1 90 ? -13.076 10.906 -7.290 1.00 96.56 90 ALA A O 1
ATOM 708 N N . VAL A 1 91 ? -12.260 11.200 -5.220 1.00 97.06 91 VAL A N 1
ATOM 709 C CA . VAL A 1 91 ? -12.391 9.791 -4.818 1.00 97.06 91 VAL A CA 1
ATOM 710 C C . VAL A 1 91 ? -13.861 9.394 -4.698 1.00 97.06 91 VAL A C 1
ATOM 712 O O . VAL A 1 91 ? -14.249 8.368 -5.248 1.00 97.06 91 VAL A O 1
ATOM 715 N N . ALA A 1 92 ? -14.693 10.194 -4.026 1.00 97.56 92 ALA A N 1
ATOM 716 C CA . ALA A 1 92 ? -16.124 9.920 -3.912 1.00 97.56 92 ALA A CA 1
ATOM 717 C C . ALA A 1 92 ? -16.801 9.823 -5.291 1.00 97.56 92 ALA A C 1
ATOM 719 O O . ALA A 1 92 ? -17.569 8.887 -5.524 1.00 97.56 92 ALA A O 1
ATOM 720 N N . ASP A 1 93 ? -16.465 10.720 -6.220 1.00 97.31 93 ASP A N 1
ATOM 721 C CA . ASP A 1 93 ? -16.988 10.725 -7.590 1.00 97.31 93 ASP A CA 1
ATOM 722 C C . ASP A 1 93 ? -16.517 9.499 -8.383 1.00 97.31 93 ASP A C 1
ATOM 724 O O . ASP A 1 93 ? -17.318 8.838 -9.050 1.00 97.31 93 ASP A O 1
ATOM 728 N N . PHE A 1 94 ? -15.231 9.148 -8.274 1.00 97.31 94 PHE A N 1
ATOM 729 C CA . PHE A 1 94 ? -14.656 7.965 -8.915 1.00 97.31 94 PHE A CA 1
ATOM 730 C C . PHE A 1 94 ? -15.344 6.681 -8.438 1.00 97.31 94 PHE A C 1
ATOM 732 O O . PHE A 1 94 ? -15.822 5.886 -9.248 1.00 97.31 94 PHE A O 1
ATOM 739 N N . LEU A 1 95 ? -15.457 6.502 -7.120 1.00 97.25 95 LEU A N 1
ATOM 740 C CA . LEU A 1 95 ? -16.118 5.343 -6.523 1.00 97.25 95 LEU A CA 1
ATOM 741 C C . LEU A 1 95 ? -17.608 5.304 -6.885 1.00 97.25 95 LEU A C 1
ATOM 743 O O . LEU A 1 95 ? -18.134 4.239 -7.191 1.00 97.25 95 LEU A O 1
ATOM 747 N N . THR A 1 96 ? -18.283 6.456 -6.910 1.00 96.38 96 THR A N 1
ATOM 748 C CA . THR A 1 96 ? -19.695 6.535 -7.310 1.00 96.38 96 THR A CA 1
ATOM 749 C C . THR A 1 96 ? -19.886 6.106 -8.763 1.00 96.38 96 THR A C 1
ATOM 751 O O . THR A 1 96 ? -20.779 5.315 -9.060 1.00 96.38 96 THR A O 1
ATOM 754 N N . THR A 1 97 ? -19.014 6.574 -9.657 1.00 96.69 97 THR A N 1
ATOM 755 C CA . THR A 1 97 ? -19.067 6.272 -11.093 1.00 96.69 97 THR A CA 1
ATOM 756 C C . THR A 1 97 ? -18.830 4.790 -11.376 1.00 96.69 97 THR A C 1
ATOM 758 O O . THR A 1 97 ? -19.547 4.197 -12.180 1.00 96.69 97 THR A O 1
ATOM 761 N N . HIS A 1 98 ? -17.839 4.181 -10.721 1.00 97.25 98 HIS A N 1
ATOM 762 C CA . HIS A 1 98 ? -17.404 2.819 -11.042 1.00 97.25 98 HIS A CA 1
ATOM 763 C C . HIS A 1 98 ? -18.071 1.723 -10.207 1.00 97.25 98 HIS A C 1
ATOM 765 O O . HIS A 1 98 ? -18.194 0.602 -10.693 1.00 97.25 98 HIS A O 1
ATOM 771 N N . PHE A 1 99 ? -18.508 2.023 -8.981 1.00 96.69 99 PHE A N 1
ATOM 772 C CA . PHE A 1 99 ? -19.082 1.026 -8.071 1.00 96.69 99 PHE A CA 1
ATOM 773 C C . PHE A 1 99 ? -20.574 1.212 -7.794 1.00 96.69 99 PHE A C 1
ATOM 775 O O . PHE A 1 99 ? -21.165 0.333 -7.176 1.00 96.69 99 PHE A O 1
ATOM 782 N N . GLN A 1 100 ? -21.184 2.314 -8.252 1.00 95.56 100 GLN A N 1
ATOM 783 C CA . GLN A 1 100 ? -22.631 2.564 -8.158 1.00 95.56 100 GLN A CA 1
ATOM 784 C C . GLN A 1 100 ? -23.208 2.263 -6.755 1.00 95.56 100 GLN A C 1
ATOM 786 O O . GLN A 1 100 ? -24.122 1.447 -6.610 1.00 95.56 100 GLN A O 1
ATOM 791 N N . PRO A 1 101 ? -22.662 2.885 -5.693 1.00 96.25 101 PRO A N 1
ATOM 792 C CA . PRO A 1 101 ? -23.065 2.597 -4.325 1.00 96.25 101 PRO A CA 1
ATOM 793 C C . PRO A 1 101 ? -24.543 2.937 -4.104 1.00 96.25 101 PRO A C 1
ATOM 795 O O . PRO A 1 101 ? -25.053 3.937 -4.607 1.00 96.25 101 PRO A O 1
ATOM 798 N N . SER A 1 102 ? -25.224 2.144 -3.271 1.00 96.44 102 SER A N 1
ATOM 799 C CA . SER A 1 102 ? -26.648 2.338 -2.943 1.00 96.44 102 SER A CA 1
ATOM 800 C C . SER A 1 102 ? -26.947 3.661 -2.228 1.00 96.44 102 SER A C 1
ATOM 802 O O . SER A 1 102 ? -28.097 4.095 -2.170 1.00 96.44 102 SER A O 1
ATOM 804 N N . ARG A 1 103 ? -25.918 4.312 -1.673 1.00 94.94 103 ARG A N 1
ATOM 805 C CA . ARG A 1 103 ? -25.985 5.650 -1.084 1.00 94.94 103 ARG A CA 1
ATOM 806 C C . ARG A 1 103 ? -24.915 6.543 -1.713 1.00 94.94 103 ARG A C 1
ATOM 808 O O . ARG A 1 103 ? -23.778 6.090 -1.846 1.00 94.94 103 ARG A O 1
ATOM 815 N N . PRO A 1 104 ? -25.230 7.814 -2.018 1.00 93.31 104 PRO A N 1
ATOM 816 C CA . PRO A 1 104 ? -24.240 8.755 -2.527 1.00 93.31 104 PRO A CA 1
ATOM 817 C C . PRO A 1 104 ? -23.054 8.917 -1.570 1.00 93.31 104 PRO A C 1
ATOM 819 O O . PRO A 1 104 ? -23.234 9.175 -0.372 1.00 93.31 104 PRO A O 1
ATOM 822 N N . LEU A 1 105 ? -21.837 8.796 -2.104 1.00 96.88 105 LEU A N 1
ATOM 823 C CA . LEU A 1 105 ? -20.620 9.077 -1.353 1.00 96.88 105 LEU A CA 1
ATOM 824 C C . LEU A 1 105 ? -20.423 10.588 -1.234 1.00 96.88 105 LEU A C 1
ATOM 826 O O . LEU A 1 105 ? -20.624 11.339 -2.183 1.00 96.88 105 LEU A O 1
ATOM 830 N N . LYS A 1 106 ? -20.028 11.032 -0.042 1.00 96.00 106 LYS A N 1
ATOM 831 C CA . LYS A 1 106 ? -19.699 12.426 0.258 1.00 96.00 106 LYS A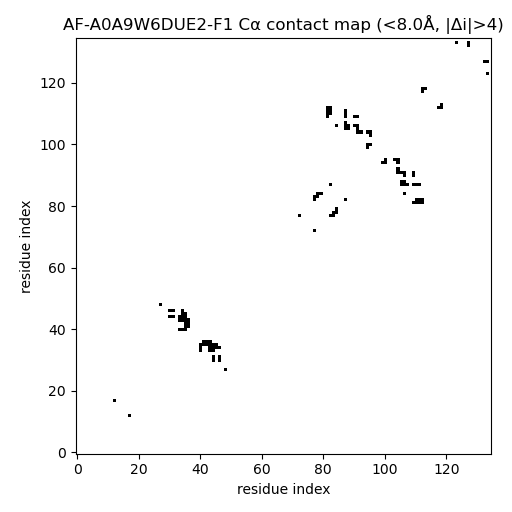 CA 1
ATOM 832 C C . LYS A 1 106 ? -18.228 12.499 0.621 1.00 96.00 106 LYS A C 1
ATOM 834 O O . LYS A 1 106 ? -17.694 11.548 1.189 1.00 96.00 106 LYS A O 1
ATOM 839 N N . SER A 1 107 ? -17.596 13.645 0.391 1.00 95.38 107 SER A N 1
ATOM 840 C CA . SER A 1 107 ? -16.213 13.878 0.822 1.00 95.38 107 SER A CA 1
ATOM 841 C C . SER A 1 107 ? -16.017 13.657 2.327 1.00 95.38 107 SER A C 1
ATOM 843 O O . SER A 1 107 ? -14.967 13.177 2.738 1.00 95.38 107 SER A O 1
ATOM 845 N N . SER A 1 108 ? -17.040 13.923 3.147 1.00 95.56 108 SER A N 1
ATOM 846 C CA . SER A 1 108 ? -17.038 13.663 4.593 1.00 95.56 108 SER A CA 1
ATOM 847 C C . SER A 1 108 ? -17.016 12.178 4.975 1.00 95.56 108 SER A C 1
ATOM 849 O O . SER A 1 108 ? -16.776 11.866 6.134 1.00 95.56 108 SER A O 1
ATOM 851 N N . HIS A 1 109 ? -17.289 11.263 4.039 1.00 95.81 109 HIS A N 1
ATOM 852 C CA . HIS A 1 109 ? -17.197 9.815 4.262 1.00 95.81 109 HIS A CA 1
ATOM 853 C C . HIS A 1 109 ? -15.807 9.251 3.920 1.00 95.81 109 HIS A C 1
ATOM 855 O O . HIS A 1 109 ? -15.578 8.062 4.113 1.00 95.81 109 HIS A O 1
ATOM 861 N N . ILE A 1 110 ? -14.900 10.065 3.367 1.00 96.38 110 ILE A N 1
ATOM 862 C CA . ILE A 1 110 ? -13.605 9.615 2.850 1.00 96.38 110 ILE A CA 1
ATOM 863 C C . ILE A 1 110 ? -12.481 10.106 3.762 1.00 96.38 110 ILE A C 1
ATOM 865 O O . ILE A 1 110 ? -12.363 11.300 4.032 1.00 96.38 110 ILE A O 1
ATOM 869 N N . VAL A 1 111 ? -11.610 9.185 4.172 1.00 96.25 111 VAL A N 1
ATOM 870 C CA . VAL A 1 111 ? -10.347 9.483 4.858 1.00 96.25 111 VAL A CA 1
ATOM 871 C C . VAL A 1 111 ? -9.210 8.946 3.998 1.00 96.25 111 VAL A C 1
ATOM 873 O O . VAL A 1 111 ? -9.180 7.761 3.676 1.00 96.25 111 VAL A O 1
ATOM 876 N N . ALA A 1 112 ? -8.285 9.817 3.603 1.00 95.25 112 ALA A N 1
ATOM 877 C CA . ALA A 1 112 ? -7.089 9.412 2.878 1.00 95.25 112 ALA A CA 1
ATOM 878 C C . ALA A 1 112 ? -6.034 8.865 3.850 1.00 95.25 112 ALA A C 1
ATOM 880 O O . ALA A 1 112 ? -5.750 9.479 4.877 1.00 95.25 112 ALA A O 1
ATOM 881 N N . THR A 1 113 ? -5.423 7.737 3.495 1.00 96.06 113 THR A N 1
ATOM 882 C CA . THR A 1 113 ? -4.325 7.107 4.239 1.00 96.06 113 THR A CA 1
ATOM 883 C C . THR A 1 113 ? -3.098 6.948 3.344 1.00 96.06 113 THR A C 1
ATOM 885 O O . THR A 1 113 ? -3.178 7.034 2.117 1.00 96.06 113 THR A O 1
ATOM 888 N N . ASN A 1 114 ? -1.945 6.670 3.947 1.00 94.50 114 ASN A N 1
ATOM 889 C CA . ASN A 1 114 ? -0.690 6.303 3.281 1.00 94.50 114 ASN A CA 1
ATOM 890 C C . ASN A 1 114 ? -0.735 4.864 2.721 1.00 94.50 114 ASN A C 1
ATOM 892 O O . ASN A 1 114 ? 0.137 4.042 2.988 1.00 94.50 114 ASN A O 1
ATOM 896 N N . GLY A 1 115 ? -1.767 4.563 1.932 1.00 95.31 115 GLY A N 1
ATOM 897 C CA . GLY A 1 115 ? -2.002 3.255 1.331 1.00 95.31 115 GLY A CA 1
ATOM 898 C C . GLY A 1 115 ? -2.971 2.373 2.120 1.00 95.31 115 GLY A C 1
ATOM 899 O O . GLY A 1 115 ? -3.448 2.717 3.205 1.00 95.31 115 GLY A O 1
ATOM 900 N N . VAL A 1 116 ? -3.280 1.214 1.534 1.00 96.12 116 VAL A N 1
ATOM 901 C CA . VAL A 1 116 ? -4.313 0.296 2.038 1.00 96.12 116 VAL A CA 1
ATOM 902 C C . VAL A 1 116 ? -3.911 -0.405 3.336 1.00 96.12 116 VAL A C 1
ATOM 904 O O . VAL A 1 116 ? -4.763 -0.612 4.189 1.00 96.12 116 VAL A O 1
ATOM 907 N N . ALA A 1 117 ? -2.624 -0.708 3.538 1.00 96.19 117 ALA A N 1
ATOM 908 C CA . ALA A 1 117 ? -2.157 -1.359 4.764 1.00 96.19 117 ALA A CA 1
ATOM 909 C C . ALA A 1 117 ? -2.469 -0.516 6.013 1.00 96.19 117 ALA A C 1
ATOM 911 O O . ALA A 1 117 ? -3.015 -1.029 6.985 1.00 96.19 117 ALA A O 1
ATOM 912 N N . SER A 1 118 ? -2.215 0.794 5.954 1.00 96.62 118 SER A N 1
ATOM 913 C CA . SER A 1 118 ? -2.559 1.711 7.044 1.00 96.62 118 SER A CA 1
ATOM 914 C C . SER A 1 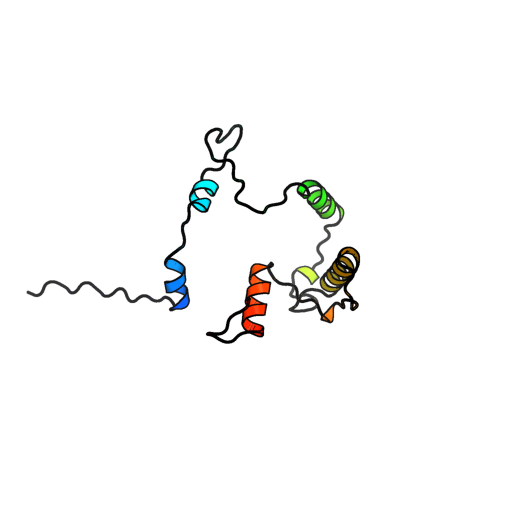118 ? -4.063 1.955 7.166 1.00 96.62 118 SER A C 1
ATOM 916 O O . SER A 1 118 ? -4.550 2.141 8.274 1.00 96.62 118 SER A O 1
ATOM 918 N N . ALA A 1 119 ? -4.822 1.903 6.063 1.00 96.31 119 ALA A N 1
ATOM 919 C CA . ALA A 1 119 ? -6.285 1.926 6.144 1.00 96.31 119 ALA A CA 1
ATOM 920 C C . ALA A 1 119 ? -6.822 0.715 6.921 1.00 96.31 119 ALA A C 1
ATOM 922 O O . ALA A 1 119 ? -7.651 0.885 7.810 1.00 96.31 119 ALA A O 1
ATOM 923 N N . ILE A 1 120 ? -6.307 -0.484 6.630 1.00 96.12 120 ILE A N 1
ATOM 924 C CA . ILE A 1 120 ? -6.660 -1.713 7.349 1.00 96.12 120 ILE A CA 1
ATOM 925 C C . ILE A 1 120 ? -6.261 -1.599 8.822 1.00 96.12 120 ILE A C 1
ATOM 927 O O . ILE A 1 120 ? -7.089 -1.876 9.681 1.00 96.12 120 ILE A O 1
ATOM 931 N N . GLU A 1 121 ? -5.047 -1.130 9.129 1.00 95.06 121 GLU A N 1
ATOM 932 C CA . GLU A 1 121 ? -4.608 -0.925 10.516 1.00 95.06 121 GLU A CA 1
ATOM 933 C C . GLU A 1 121 ? -5.535 0.038 11.274 1.00 95.06 121 GLU A C 1
ATOM 935 O O . GLU A 1 121 ? -5.984 -0.287 12.373 1.00 95.06 121 GLU A O 1
ATOM 940 N N . HIS A 1 122 ? -5.872 1.194 10.693 1.00 95.62 122 HIS A N 1
ATOM 941 C CA . HIS A 1 122 ? -6.812 2.139 11.305 1.00 95.62 122 HIS A CA 1
ATOM 942 C C . HIS A 1 122 ? -8.192 1.508 11.529 1.00 95.62 122 HIS A C 1
ATOM 944 O O . HIS A 1 122 ? -8.786 1.697 12.587 1.00 95.62 122 HIS A O 1
ATOM 950 N N . CYS A 1 123 ? -8.690 0.743 10.556 1.00 95.56 123 CYS A N 1
ATOM 951 C CA . CYS A 1 123 ? -9.937 -0.005 10.671 1.00 95.56 123 CYS A CA 1
ATOM 952 C C . CYS A 1 123 ? -9.893 -1.012 11.829 1.00 95.56 123 CYS A C 1
ATOM 954 O O . CYS A 1 123 ? -10.829 -1.044 12.623 1.00 95.56 123 CYS A O 1
ATOM 956 N N . SER A 1 124 ? -8.812 -1.780 11.970 1.00 95.44 124 SER A N 1
ATOM 957 C CA . SER A 1 124 ? -8.645 -2.722 13.080 1.00 95.44 124 SER A CA 1
ATOM 958 C C . SER A 1 124 ? -8.618 -2.015 14.433 1.00 95.44 124 SER A C 1
ATOM 960 O O . SER A 1 124 ? -9.302 -2.452 15.348 1.00 95.44 124 SER A O 1
ATOM 962 N N . TRP A 1 125 ? -7.902 -0.892 14.554 1.00 95.12 125 TRP A N 1
ATOM 963 C CA . TRP A 1 125 ? -7.884 -0.092 15.786 1.00 95.12 125 TRP A CA 1
ATOM 964 C C . TRP A 1 125 ?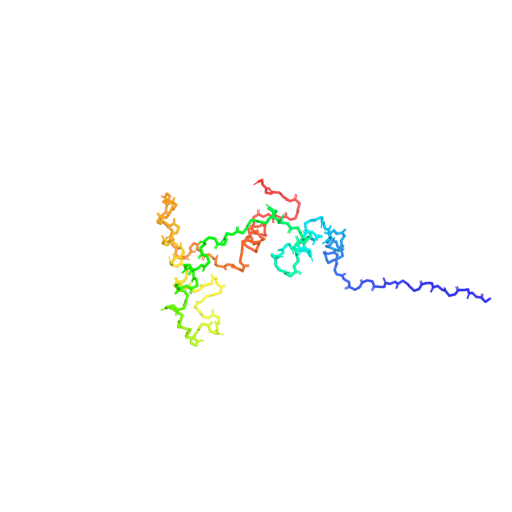 -9.240 0.521 16.139 1.00 95.12 125 TRP A C 1
ATOM 966 O O . TRP A 1 125 ? -9.540 0.705 17.313 1.00 95.12 125 TRP A O 1
ATOM 976 N N . ALA A 1 126 ? -10.033 0.895 15.137 1.00 95.94 126 ALA A N 1
ATOM 977 C CA . ALA A 1 126 ? -11.322 1.542 15.352 1.00 95.94 126 ALA A CA 1
ATOM 978 C C . ALA A 1 126 ? -12.455 0.552 15.657 1.00 95.94 126 ALA A C 1
ATOM 980 O O . ALA A 1 126 ? -13.460 0.953 16.240 1.00 95.94 126 ALA A O 1
ATOM 981 N N . MET A 1 127 ? -12.331 -0.702 15.214 1.00 96.50 127 MET A N 1
ATOM 982 C CA . MET A 1 127 ? -13.412 -1.691 15.273 1.00 96.50 127 MET A CA 1
ATOM 983 C C . MET A 1 127 ? -13.156 -2.850 16.236 1.00 96.50 127 MET A C 1
ATOM 985 O O . MET A 1 127 ? -14.097 -3.595 16.498 1.00 96.50 127 MET A O 1
ATOM 989 N N . CYS A 1 128 ? -11.928 -3.032 16.727 1.00 96.69 128 CYS A N 1
ATOM 990 C CA . CYS A 1 128 ? -11.568 -4.174 17.561 1.00 96.69 128 CYS A CA 1
ATOM 991 C C . CYS A 1 128 ? -10.682 -3.780 18.742 1.00 96.69 128 CYS A C 1
ATOM 993 O O . CYS A 1 128 ? -9.755 -2.979 18.606 1.00 96.69 128 CYS A O 1
ATOM 995 N N . ASP A 1 129 ? -10.905 -4.448 19.869 1.00 97.25 129 ASP A N 1
ATOM 996 C CA . ASP A 1 129 ? -10.017 -4.444 21.025 1.00 97.25 129 ASP A CA 1
ATOM 997 C C . ASP A 1 129 ? -8.977 -5.585 20.961 1.00 97.25 129 ASP A C 1
ATOM 999 O O . ASP A 1 129 ? -9.141 -6.575 20.235 1.00 97.25 129 ASP A O 1
ATOM 1003 N N . PRO A 1 130 ? -7.871 -5.499 21.730 1.00 93.75 130 PRO A N 1
ATOM 1004 C CA . PRO A 1 130 ? -6.899 -6.583 21.820 1.00 93.75 130 PRO A CA 1
ATOM 1005 C C . PRO A 1 130 ? -7.539 -7.912 22.253 1.00 93.75 130 PRO A C 1
ATOM 1007 O O . PRO A 1 130 ? -8.028 -8.045 23.371 1.00 93.75 130 PRO A O 1
ATOM 1010 N N . GLY A 1 131 ? -7.464 -8.919 21.380 1.00 94.62 131 GLY A N 1
ATOM 1011 C CA . GLY A 1 131 ? -8.043 -10.249 21.601 1.00 94.62 131 GLY A CA 1
ATOM 1012 C C . GLY A 1 131 ? -9.310 -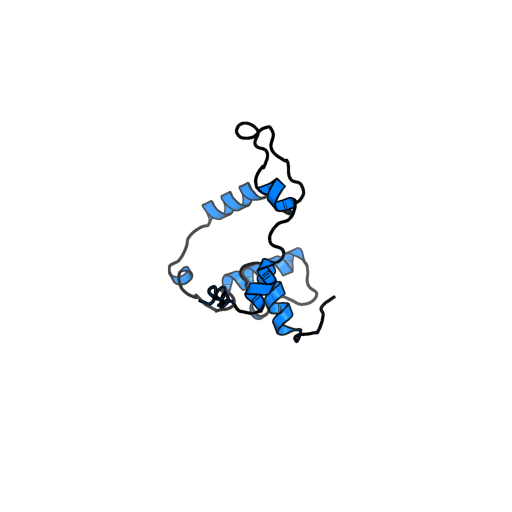10.519 20.786 1.00 94.62 131 GLY A C 1
ATOM 1013 O O . GLY A 1 131 ? -9.716 -11.675 20.685 1.00 94.62 131 GLY A O 1
ATOM 1014 N N . GLU A 1 132 ? -9.890 -9.494 20.163 1.00 96.56 132 GLU A N 1
ATOM 1015 C CA . GLU A 1 132 ? -10.981 -9.638 19.199 1.00 96.56 132 GLU A CA 1
ATOM 1016 C C . GLU A 1 132 ? -10.456 -9.935 17.783 1.00 96.56 132 GLU A C 1
ATOM 1018 O O . GLU A 1 132 ? -9.259 -9.824 17.502 1.00 96.56 132 GLU A O 1
ATOM 1023 N N . GLY A 1 133 ? -11.352 -10.352 16.882 1.00 92.00 133 GLY A N 1
ATOM 1024 C CA . GLY A 1 133 ? -11.007 -10.751 15.518 1.00 92.00 133 GLY A CA 1
ATOM 1025 C C . GLY A 1 133 ? -11.935 -10.154 14.464 1.00 92.00 133 GLY A C 1
ATOM 1026 O O . GLY A 1 133 ? -13.117 -9.929 14.711 1.00 92.00 133 GLY A O 1
ATOM 1027 N N . MET A 1 134 ? -11.382 -9.948 13.268 1.00 91.81 134 MET A N 1
ATOM 1028 C CA . MET A 1 134 ? -12.104 -9.570 12.052 1.00 91.81 134 MET A CA 1
ATOM 1029 C C . MET A 1 134 ? -12.081 -10.758 11.082 1.00 91.81 134 MET A C 1
ATOM 1031 O O . MET A 1 134 ? -11.028 -11.383 10.930 1.00 91.81 134 MET A O 1
ATOM 1035 N N . LEU A 1 135 ? -13.225 -11.077 10.466 1.00 91.38 135 LEU A N 1
ATOM 1036 C CA . LEU A 1 135 ? -13.366 -12.147 9.465 1.00 91.38 135 LEU A CA 1
ATOM 1037 C C . LEU A 1 135 ? -13.100 -11.641 8.044 1.00 91.38 135 LEU A C 1
ATOM 1039 O O . LEU A 1 135 ? -13.508 -10.494 7.750 1.00 91.38 135 LEU A O 1
#

Foldseek 3Di:
DDDDDDDDPPPPDDPVVVVVPPDDDDVVVVLVVFDDDVPPRPPGDDDPPDPDDCPCVVVVVVVCVVDDDDDPQVVDCHDDVQDHLVVLVVVQVVCCVPVVDPDRRHSVVHGDDPDDVVVVVVVCVVPDDPPDDDD

Sequence (135 aa):
MHPSSVGQTTNFLSQRARSSLRNTSNALWDVLNDLWHPQLNPSGFVTLGVADNPLLQDQLLRRLKSNYNPLERHLCLGDSITGSDRLKCAVADFLTTHFQPSRPLKSSHIVATNGVASAIEHCSWAMCDPGEGML

Nearest PDB structures (foldseek):
  5dat-assembly2_SM  TM=1.396E-01  e=7.623E+00  Saccharomyces cerevisiae S288C

Mean predicted aligned error: 8.13 Å

Solvent-accessible surface area (backbone atoms only — not comparable to full-atom values): 8884 Å² total; per-residue (Å²): 136,81,82,80,78,80,76,78,79,80,73,87,64,54,73,68,61,58,60,62,66,77,72,81,78,55,73,66,57,60,42,68,75,37,49,48,33,90,83,88,28,70,85,36,42,84,82,85,85,66,99,73,75,72,90,52,48,68,59,53,51,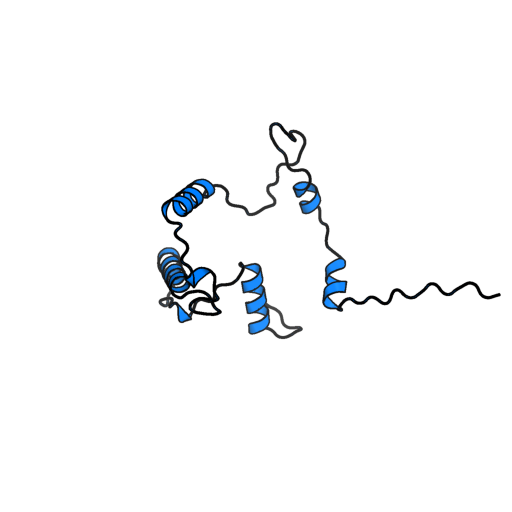52,53,45,74,75,66,71,74,90,53,75,61,72,80,49,79,61,83,34,96,42,47,40,63,71,56,26,38,53,50,27,51,51,47,41,72,75,64,61,57,98,59,88,64,47,41,90,78,48,70,62,60,93,47,67,70,54,45,51,50,52,49,47,64,74,74,45,59,98,89,61,86,85,134